Protein AF-A0A965VS61-F1 (afdb_monomer)

Mean predicted aligned error: 9.41 Å

Structure (mmCIF, N/CA/C/O backbone):
data_AF-A0A965VS61-F1
#
_entry.id   AF-A0A965VS61-F1
#
loop_
_atom_site.group_PDB
_atom_site.id
_atom_site.type_symbol
_atom_site.label_atom_id
_atom_site.label_alt_id
_atom_site.label_comp_id
_atom_site.label_asym_id
_atom_site.label_entity_id
_atom_site.label_seq_id
_atom_site.pdbx_PDB_ins_code
_atom_site.Cartn_x
_atom_site.Cartn_y
_atom_site.Cartn_z
_atom_site.occupancy
_atom_site.B_iso_or_equiv
_atom_site.auth_seq_id
_atom_site.auth_comp_id
_atom_site.auth_asym_id
_atom_site.auth_atom_id
_atom_site.pdbx_PDB_model_num
ATOM 1 N N . MET A 1 1 ? -40.694 -1.472 20.858 1.00 54.12 1 MET A N 1
ATOM 2 C CA . MET A 1 1 ? -39.877 -0.614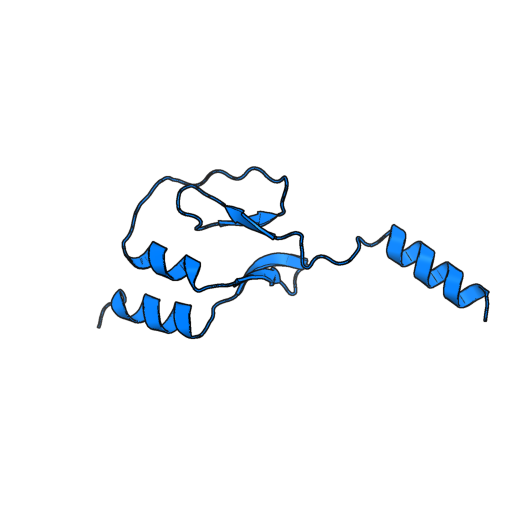 19.961 1.00 54.12 1 MET A CA 1
ATOM 3 C C . MET A 1 1 ? -38.6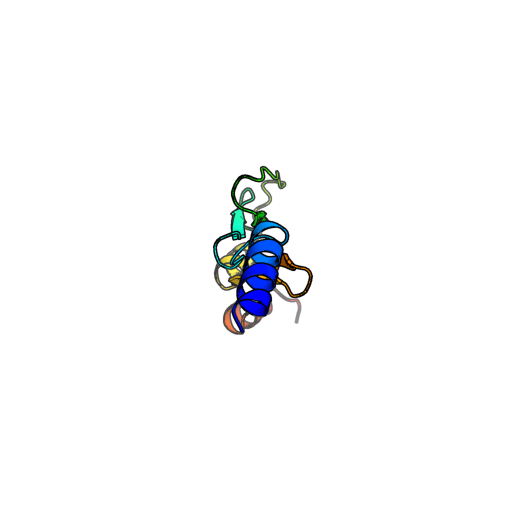46 -0.006 20.645 1.00 54.12 1 MET A C 1
ATOM 5 O O . MET A 1 1 ? -37.588 -0.047 20.039 1.00 54.12 1 MET A O 1
ATOM 9 N N . LYS A 1 2 ? -38.713 0.481 21.899 1.00 51.25 2 L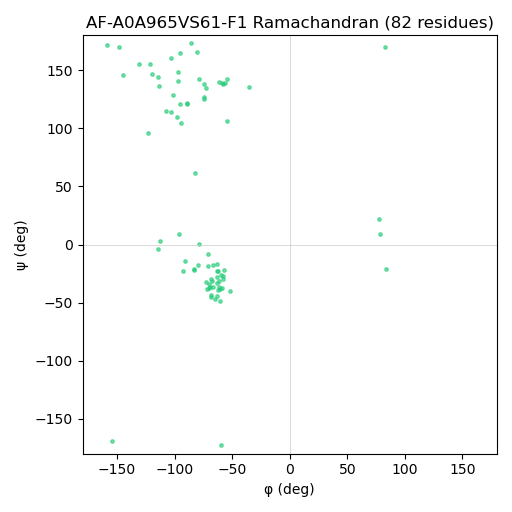YS A N 1
ATOM 10 C CA . LYS A 1 2 ? -37.532 0.999 22.637 1.00 51.25 2 LYS A CA 1
ATOM 11 C C . LYS A 1 2 ? -36.420 -0.042 22.877 1.00 51.25 2 LYS A C 1
ATOM 13 O O . LYS A 1 2 ? -35.245 0.302 22.859 1.00 51.25 2 LYS A O 1
ATOM 18 N N . THR A 1 3 ? -36.783 -1.316 23.032 1.00 53.47 3 THR A N 1
ATOM 19 C CA . THR A 1 3 ? -35.841 -2.416 23.310 1.00 53.47 3 THR A CA 1
ATOM 20 C C . THR A 1 3 ? -34.897 -2.729 22.141 1.00 53.47 3 THR A C 1
ATOM 22 O O . THR A 1 3 ? -33.752 -3.089 22.371 1.00 53.47 3 THR A O 1
ATOM 25 N N . LEU A 1 4 ? -35.333 -2.540 20.888 1.00 53.38 4 LEU A N 1
ATOM 26 C CA . LEU A 1 4 ? -34.506 -2.804 19.697 1.00 53.38 4 LEU A CA 1
ATOM 27 C C . LEU A 1 4 ? -33.397 -1.754 19.500 1.00 53.38 4 LEU A C 1
ATOM 29 O O . LEU A 1 4 ? -32.306 -2.090 19.049 1.00 53.38 4 LEU A O 1
ATOM 33 N N . VAL A 1 5 ? -33.647 -0.498 19.888 1.00 56.09 5 VAL A N 1
ATOM 34 C CA . VAL A 1 5 ? -32.679 0.609 19.757 1.00 56.09 5 VAL A CA 1
ATOM 35 C C . VAL A 1 5 ? -31.508 0.448 20.732 1.00 56.09 5 VAL A C 1
ATOM 37 O O . VAL A 1 5 ? -30.363 0.712 20.374 1.00 56.09 5 VAL A O 1
ATOM 40 N N . LEU A 1 6 ? -31.781 -0.039 21.946 1.00 52.59 6 LEU A N 1
ATOM 41 C CA . LEU A 1 6 ? -30.752 -0.289 22.960 1.00 52.59 6 LEU A CA 1
ATOM 42 C C . LEU A 1 6 ? -29.801 -1.419 22.550 1.00 52.59 6 LEU A C 1
ATOM 44 O O . LEU A 1 6 ? -28.606 -1.306 22.795 1.00 52.59 6 LEU A O 1
ATOM 48 N N . ILE A 1 7 ? -30.306 -2.460 21.879 1.00 56.69 7 ILE A N 1
ATOM 49 C CA . ILE A 1 7 ? -29.472 -3.558 21.368 1.00 56.69 7 ILE A CA 1
ATOM 50 C C . ILE A 1 7 ? -28.567 -3.049 20.235 1.00 56.69 7 ILE A C 1
ATOM 52 O O . ILE A 1 7 ? -27.368 -3.293 20.248 1.00 56.69 7 ILE A O 1
ATOM 56 N N . ALA A 1 8 ? -29.082 -2.267 19.284 1.00 56.44 8 ALA A N 1
ATOM 57 C CA . ALA A 1 8 ? -28.244 -1.713 18.215 1.00 56.44 8 ALA A CA 1
ATOM 58 C C . ALA A 1 8 ? -27.114 -0.801 18.746 1.00 56.44 8 ALA A C 1
ATOM 60 O O . ALA A 1 8 ? -25.988 -0.860 18.254 1.00 56.44 8 ALA A O 1
ATOM 61 N N . ALA A 1 9 ? -27.389 0.004 19.779 1.00 55.78 9 ALA A N 1
ATOM 62 C CA . ALA A 1 9 ? -26.400 0.889 20.396 1.00 55.78 9 ALA A CA 1
ATOM 63 C C . ALA A 1 9 ? -25.341 0.133 21.220 1.00 55.78 9 ALA A C 1
ATOM 65 O O . ALA A 1 9 ? -24.165 0.486 21.164 1.00 55.78 9 ALA A O 1
ATOM 66 N N . THR A 1 10 ? -25.714 -0.928 21.944 1.00 52.88 10 THR A N 1
ATOM 67 C CA . THR A 1 10 ? -24.737 -1.755 22.675 1.00 52.88 10 THR A CA 1
ATOM 68 C C . THR A 1 10 ? -23.861 -2.581 21.733 1.00 52.88 10 THR A C 1
ATOM 70 O O . THR A 1 10 ? -22.670 -2.725 21.999 1.00 52.88 10 THR A O 1
ATOM 73 N N . TYR A 1 11 ? -24.390 -3.041 20.593 1.00 53.16 11 TYR A N 1
ATOM 74 C CA . TYR A 1 11 ? -23.576 -3.673 19.548 1.00 53.16 11 TYR A CA 1
ATOM 75 C C . TYR A 1 11 ? -22.634 -2.664 18.866 1.00 53.16 11 TYR A C 1
ATOM 77 O O . TYR A 1 11 ? -21.452 -2.950 18.703 1.00 53.16 11 TYR A O 1
ATOM 85 N N . A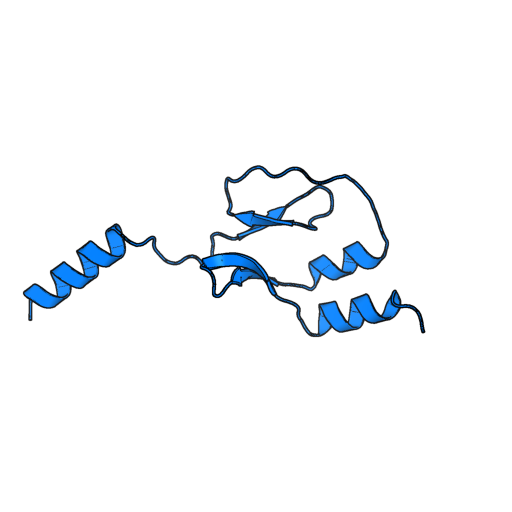LA A 1 12 ? -23.092 -1.457 18.529 1.00 53.50 12 ALA A N 1
ATOM 86 C CA . ALA A 1 12 ? -22.236 -0.444 17.897 1.00 53.50 12 ALA A CA 1
ATOM 87 C C . ALA A 1 12 ? -21.060 0.017 18.785 1.00 53.50 12 ALA A C 1
ATOM 89 O O . ALA A 1 12 ? -20.013 0.407 18.272 1.00 53.50 12 ALA A O 1
ATOM 90 N N . LEU A 1 13 ? -21.211 -0.044 20.112 1.00 52.88 13 LEU A N 1
ATOM 91 C CA . LEU A 1 13 ? -20.140 0.269 21.064 1.00 52.88 13 LEU A CA 1
ATOM 92 C C . LEU A 1 13 ? -19.185 -0.915 21.312 1.00 52.88 13 LEU A C 1
ATOM 94 O O . LEU A 1 13 ? -18.045 -0.693 21.712 1.00 52.88 13 LEU A O 1
ATOM 98 N N . ALA A 1 14 ? -19.617 -2.154 21.048 1.00 55.03 14 ALA A N 1
ATOM 99 C CA . ALA A 1 14 ? -18.801 -3.364 21.193 1.00 55.03 14 ALA A CA 1
ATOM 100 C C . ALA A 1 14 ? -18.079 -3.785 19.895 1.00 55.03 14 ALA A C 1
ATOM 102 O O . ALA A 1 14 ? -17.049 -4.456 19.949 1.00 55.03 14 ALA A O 1
ATOM 103 N N . PHE A 1 15 ? -18.579 -3.371 18.727 1.00 56.06 15 PHE A N 1
ATOM 104 C CA . PHE A 1 15 ? -18.049 -3.733 17.411 1.00 56.06 15 PHE A CA 1
ATOM 105 C C . PHE A 1 15 ? -17.704 -2.453 16.641 1.00 56.06 15 PHE A C 1
ATOM 107 O O . PHE A 1 15 ? -18.573 -1.815 16.059 1.00 56.06 15 PHE A O 1
ATOM 114 N N . GLY A 1 16 ? -16.426 -2.062 16.711 1.00 53.09 16 GLY A N 1
ATOM 115 C CA . GLY A 1 16 ? -15.883 -0.758 16.311 1.00 53.09 16 GLY A CA 1
ATOM 116 C C . GLY A 1 16 ? -16.518 -0.089 15.083 1.00 53.09 16 GLY A C 1
ATOM 117 O O . GLY A 1 16 ? -16.731 -0.719 14.049 1.00 53.09 16 GLY A O 1
ATOM 118 N N . GLY A 1 17 ? -16.764 1.218 15.233 1.00 54.72 17 GLY A N 1
ATOM 119 C CA . GLY A 1 17 ? -17.445 2.098 14.280 1.00 54.72 17 GLY A CA 1
ATOM 120 C C . GLY A 1 17 ? -16.803 2.237 12.884 1.00 54.72 17 GLY A C 1
ATOM 121 O O . GLY A 1 17 ? -15.863 1.519 12.539 1.00 54.72 17 GLY A O 1
ATOM 122 N N . PRO A 1 18 ? -17.320 3.155 12.040 1.00 55.81 18 PRO A N 1
ATOM 123 C CA . PRO A 1 18 ? -17.065 3.183 10.596 1.00 55.81 18 PRO A CA 1
ATOM 124 C C . PRO A 1 18 ? -15.573 3.203 10.224 1.00 55.81 18 PRO A C 1
ATOM 126 O O . PRO A 1 18 ? -14.873 4.210 10.328 1.00 55.81 18 PRO A O 1
ATOM 129 N N . LYS A 1 19 ? -15.104 2.053 9.731 1.00 57.22 19 LYS A N 1
ATOM 130 C CA . LYS A 1 19 ? -13.699 1.738 9.449 1.00 57.22 19 LYS A CA 1
ATOM 131 C C . LYS A 1 19 ? -13.073 2.474 8.249 1.00 57.22 19 LYS A C 1
ATOM 133 O O . LYS A 1 19 ? -11.865 2.384 8.044 1.00 57.22 19 LYS A O 1
ATOM 138 N N . ALA A 1 20 ? -13.853 3.209 7.455 1.00 53.09 20 ALA A N 1
ATOM 139 C CA . ALA A 1 20 ? -13.400 3.790 6.184 1.00 53.09 20 ALA A CA 1
ATOM 140 C C . ALA A 1 20 ? -12.264 4.827 6.328 1.00 53.09 20 ALA A C 1
ATOM 142 O O . ALA A 1 20 ? -11.489 5.026 5.399 1.00 53.09 20 ALA A O 1
ATOM 143 N N . GLN A 1 21 ? -12.109 5.454 7.499 1.00 60.94 21 GLN A N 1
ATOM 144 C CA . GLN A 1 21 ? -11.007 6.386 7.772 1.00 60.94 21 GLN A CA 1
ATOM 145 C C . GLN A 1 21 ? -9.817 5.745 8.500 1.00 60.94 21 GLN A C 1
ATOM 147 O O . GLN A 1 21 ? -8.917 6.472 8.923 1.00 60.94 21 GLN A O 1
ATOM 152 N N . LEU A 1 22 ? -9.777 4.418 8.660 1.00 84.88 22 LEU A N 1
ATOM 153 C CA . LEU A 1 22 ? -8.723 3.743 9.421 1.00 84.88 22 LEU A CA 1
ATOM 154 C C . LEU A 1 22 ? -7.450 3.491 8.624 1.00 84.88 22 LEU A C 1
ATOM 156 O O . LEU A 1 22 ? -6.414 3.318 9.249 1.00 84.88 22 LEU A O 1
ATOM 160 N N . CYS A 1 23 ? -7.480 3.481 7.294 1.00 94.31 23 CYS A N 1
ATOM 161 C CA . CYS A 1 23 ? -6.312 3.103 6.501 1.00 94.31 23 CYS A CA 1
ATOM 162 C C . CYS A 1 23 ? -5.510 4.309 6.022 1.00 94.31 23 CYS A C 1
ATOM 164 O O . CYS A 1 23 ? -6.045 5.396 5.791 1.00 94.31 23 CYS A O 1
ATOM 166 N N . LYS A 1 24 ? -4.198 4.120 5.896 1.00 94.44 24 LYS A N 1
ATOM 167 C CA . LYS A 1 24 ? -3.284 5.074 5.276 1.00 94.44 24 LYS A CA 1
ATOM 168 C C . LYS A 1 24 ? -2.164 4.351 4.521 1.00 94.44 24 LYS A C 1
ATOM 170 O O . LYS A 1 24 ? -1.685 3.319 5.008 1.00 94.44 24 LYS A O 1
ATOM 175 N N . PRO A 1 25 ? -1.688 4.918 3.401 1.00 94.69 25 PRO A N 1
ATOM 176 C CA . PRO A 1 25 ? -0.392 4.555 2.852 1.00 94.69 25 PRO A CA 1
ATOM 177 C C . PRO A 1 25 ? 0.713 4.767 3.900 1.00 94.69 25 PRO A C 1
ATOM 179 O O . PRO A 1 25 ? 0.700 5.746 4.655 1.00 94.69 25 PRO A O 1
ATOM 182 N N . SER A 1 26 ? 1.654 3.836 3.975 1.00 94.50 26 SER A N 1
ATOM 183 C CA . SER A 1 26 ? 2.846 3.885 4.823 1.00 94.50 26 SER A CA 1
ATOM 184 C C . SER A 1 26 ? 3.962 3.020 4.218 1.00 94.50 26 SER A C 1
ATOM 186 O O . SER A 1 26 ? 3.864 2.600 3.066 1.00 94.50 26 SER A O 1
ATOM 188 N N . GLY A 1 27 ? 5.038 2.772 4.967 1.00 92.50 27 GLY A N 1
ATOM 189 C CA . GLY A 1 27 ? 6.273 2.217 4.411 1.00 92.50 27 GLY A CA 1
ATOM 190 C C . GLY A 1 27 ? 7.143 3.301 3.775 1.00 92.50 27 GLY A C 1
ATOM 191 O O . GLY A 1 27 ? 6.731 4.456 3.652 1.00 92.50 27 GLY A O 1
ATOM 192 N N . CYS A 1 28 ? 8.371 2.939 3.420 1.00 92.25 28 CYS A N 1
ATOM 193 C CA . CYS A 1 28 ? 9.380 3.883 2.940 1.00 92.25 28 CYS A CA 1
ATOM 194 C C . CYS A 1 28 ? 8.993 4.568 1.616 1.00 92.25 28 CYS A C 1
ATOM 196 O O . CYS A 1 28 ? 9.289 5.741 1.407 1.00 92.25 28 CYS A O 1
ATOM 198 N N . ASN A 1 29 ? 8.278 3.853 0.747 1.00 90.88 29 ASN A N 1
ATOM 199 C CA . ASN A 1 29 ? 7.851 4.294 -0.580 1.00 90.88 29 ASN A CA 1
ATOM 200 C C . ASN A 1 29 ? 6.328 4.481 -0.693 1.00 90.88 29 ASN A C 1
ATOM 202 O O . ASN A 1 29 ? 5.822 4.781 -1.777 1.00 90.88 29 ASN A O 1
ATOM 206 N N . GLY A 1 30 ? 5.584 4.295 0.402 1.00 91.81 30 GLY A N 1
ATOM 207 C CA . GLY A 1 30 ? 4.121 4.249 0.373 1.00 91.81 30 GLY A CA 1
ATOM 208 C C . GLY A 1 30 ? 3.566 2.913 -0.134 1.00 91.81 30 GLY A C 1
ATOM 209 O O . GLY A 1 30 ? 2.445 2.872 -0.626 1.00 91.81 30 GLY A O 1
ATOM 210 N N . GLU A 1 31 ? 4.354 1.842 -0.059 1.00 92.81 31 GLU A N 1
ATOM 211 C CA . GLU A 1 31 ? 4.043 0.490 -0.527 1.00 92.81 31 GLU A CA 1
ATOM 212 C C . GLU A 1 31 ? 3.161 -0.310 0.442 1.00 92.81 31 GLU A C 1
ATOM 214 O O . GLU A 1 31 ? 2.549 -1.304 0.050 1.00 92.81 31 GLU A O 1
ATOM 219 N N . LEU A 1 32 ? 3.059 0.114 1.703 1.00 95.12 32 LEU A N 1
ATOM 220 C CA . LEU A 1 32 ? 2.195 -0.521 2.693 1.00 95.12 32 LEU A CA 1
ATOM 221 C C . LEU A 1 32 ? 0.863 0.225 2.794 1.00 95.12 32 LEU A C 1
ATOM 223 O O . LEU A 1 32 ? 0.829 1.452 2.816 1.00 95.12 32 LEU A O 1
ATOM 227 N N . CYS A 1 33 ? -0.235 -0.511 2.940 1.00 95.75 33 CYS A N 1
ATOM 228 C CA . CYS A 1 33 ? -1.510 0.042 3.384 1.00 95.75 33 CYS A CA 1
ATOM 229 C C . CYS A 1 33 ? -1.763 -0.426 4.814 1.00 95.75 33 CYS A C 1
ATOM 231 O O . CYS A 1 33 ? -1.905 -1.617 5.075 1.00 95.75 33 CYS A O 1
ATOM 233 N N . THR A 1 34 ? -1.779 0.509 5.757 1.00 95.56 34 THR A N 1
ATOM 234 C CA . THR A 1 34 ? -1.782 0.193 7.192 1.00 95.56 34 THR A CA 1
ATOM 235 C C . THR A 1 34 ? -2.853 0.954 7.932 1.00 95.56 34 THR A C 1
ATOM 237 O O . THR A 1 34 ? -3.224 2.058 7.536 1.00 95.56 34 THR A O 1
ATOM 240 N N . GLU A 1 35 ? -3.285 0.405 9.060 1.00 94.50 35 GLU A N 1
ATOM 241 C CA . GLU A 1 35 ? -4.127 1.142 9.994 1.00 94.50 35 GLU A CA 1
ATOM 242 C C . GLU A 1 35 ? -3.391 2.383 10.529 1.00 94.50 35 GLU A C 1
ATOM 244 O O . GLU A 1 35 ? -2.197 2.352 10.849 1.00 94.50 35 GLU A O 1
ATOM 249 N N . LYS A 1 36 ? -4.108 3.496 10.657 1.00 91.31 36 LYS A N 1
ATOM 250 C CA . LYS A 1 36 ? -3.622 4.716 11.296 1.00 91.31 36 LYS A CA 1
ATOM 251 C C . LYS A 1 36 ? -3.207 4.397 12.731 1.00 91.31 36 LYS A C 1
ATOM 253 O O . LYS A 1 36 ? -3.869 3.648 13.437 1.00 91.31 36 LYS A O 1
ATOM 258 N N . GLY A 1 37 ? -2.082 4.962 13.156 1.00 89.06 37 GLY A N 1
ATOM 259 C CA . GLY A 1 37 ? -1.500 4.703 14.476 1.00 89.06 37 GLY A CA 1
ATOM 260 C C . GLY A 1 37 ? -0.633 3.442 14.557 1.00 89.06 37 GLY A C 1
ATOM 261 O O . GLY A 1 37 ? 0.257 3.400 15.405 1.00 89.06 37 GLY A O 1
ATOM 262 N N . LYS A 1 38 ? -0.782 2.463 13.650 1.00 90.56 38 LYS A N 1
ATOM 263 C CA . LYS A 1 38 ? 0.165 1.343 13.571 1.00 90.56 38 LYS A CA 1
ATOM 264 C C . LYS A 1 38 ? 1.481 1.795 12.942 1.00 90.56 38 LYS A C 1
ATOM 266 O O . LYS A 1 38 ? 1.510 2.543 11.962 1.00 90.56 38 LYS A O 1
ATOM 271 N N . LYS A 1 39 ? 2.583 1.322 13.525 1.00 87.38 39 LYS A N 1
ATOM 272 C CA . LYS A 1 39 ? 3.936 1.501 12.997 1.00 87.38 39 LYS A CA 1
ATOM 273 C C . LYS A 1 39 ? 4.365 0.192 12.352 1.00 87.38 39 LYS A C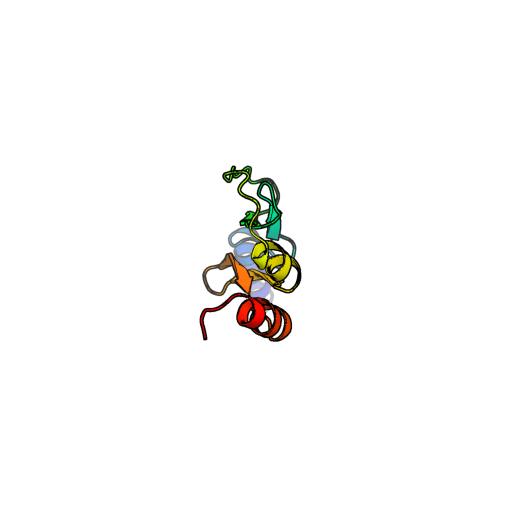 1
ATOM 275 O O . LYS A 1 39 ? 4.516 -0.812 13.039 1.00 87.38 39 LYS A O 1
ATOM 280 N N . MET A 1 40 ? 4.536 0.216 11.038 1.00 90.19 40 MET A N 1
ATOM 281 C CA . MET A 1 40 ? 5.148 -0.868 10.279 1.00 90.19 40 MET A CA 1
ATOM 282 C C . MET A 1 40 ? 6.388 -0.329 9.581 1.00 90.19 40 MET A C 1
ATOM 284 O O . MET A 1 40 ? 6.429 0.842 9.202 1.00 90.19 40 MET A O 1
ATOM 288 N N . ILE A 1 41 ? 7.392 -1.185 9.445 1.00 92.19 41 ILE A N 1
ATOM 289 C CA . ILE A 1 41 ? 8.650 -0.872 8.776 1.00 92.19 41 ILE A CA 1
ATOM 290 C C . ILE A 1 41 ? 8.709 -1.732 7.520 1.00 92.19 41 ILE A C 1
ATOM 292 O O . ILE A 1 41 ? 8.380 -2.917 7.562 1.00 92.19 41 ILE A O 1
ATOM 296 N N . SER A 1 42 ? 9.124 -1.128 6.414 1.00 93.1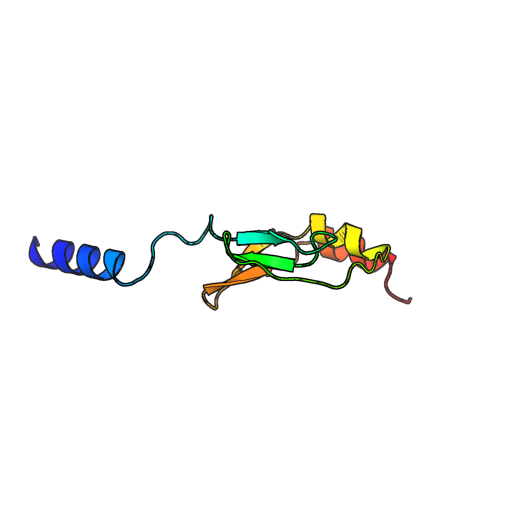9 42 SER A N 1
ATOM 297 C CA . SER A 1 42 ? 9.447 -1.822 5.173 1.00 93.19 42 SER A CA 1
ATOM 298 C C . SER A 1 42 ? 10.897 -1.534 4.779 1.00 93.19 42 SER A C 1
ATOM 300 O O . SER A 1 42 ? 11.444 -0.496 5.166 1.00 93.19 42 SER A O 1
ATOM 302 N N . PRO A 1 43 ? 11.540 -2.424 4.007 1.00 94.25 43 PRO A N 1
ATOM 303 C CA . PRO A 1 43 ? 12.793 -2.100 3.339 1.00 94.25 43 PRO A CA 1
ATOM 304 C C . PRO A 1 43 ? 12.630 -0.900 2.394 1.00 94.25 43 PRO A C 1
ATOM 306 O O . PRO A 1 43 ? 11.667 -0.823 1.635 1.00 94.25 43 PRO A O 1
ATOM 309 N N . CYS A 1 44 ? 13.606 0.008 2.375 1.00 93.50 44 CYS A N 1
ATOM 310 C CA . CYS A 1 44 ? 13.629 1.156 1.463 1.00 93.50 44 CYS A CA 1
ATOM 311 C C . CYS A 1 44 ? 14.174 0.782 0.075 1.00 93.50 44 CYS A C 1
ATOM 313 O O . CYS A 1 44 ? 15.205 1.292 -0.356 1.00 93.50 44 CYS A O 1
ATOM 315 N N . VAL A 1 45 ? 13.497 -0.132 -0.625 1.00 92.25 45 VAL A N 1
ATOM 316 C CA . VAL A 1 45 ? 13.870 -0.529 -1.993 1.00 92.25 45 VAL A CA 1
ATOM 317 C C . VAL A 1 45 ? 13.052 0.277 -2.997 1.00 92.25 45 VAL A C 1
ATOM 319 O O . VAL A 1 45 ? 11.823 0.216 -3.001 1.00 92.25 45 VAL A O 1
ATOM 322 N N . VAL A 1 46 ? 13.726 1.031 -3.864 1.00 89.25 46 VAL A N 1
ATOM 323 C CA . VAL A 1 46 ? 13.073 1.847 -4.894 1.00 89.25 46 VAL A CA 1
ATOM 324 C C . VAL A 1 46 ? 13.098 1.090 -6.216 1.00 89.25 46 VAL A C 1
ATOM 326 O O . VAL A 1 46 ? 14.154 0.934 -6.824 1.00 89.25 46 VAL A O 1
ATOM 329 N N . LEU A 1 47 ? 11.931 0.632 -6.666 1.00 89.69 47 LEU A N 1
ATOM 330 C CA . LEU A 1 47 ? 11.750 0.037 -7.988 1.00 89.69 47 LEU A CA 1
ATOM 331 C C . LEU A 1 47 ? 10.826 0.932 -8.823 1.00 89.69 47 LEU A C 1
ATOM 333 O O . LEU A 1 47 ? 9.87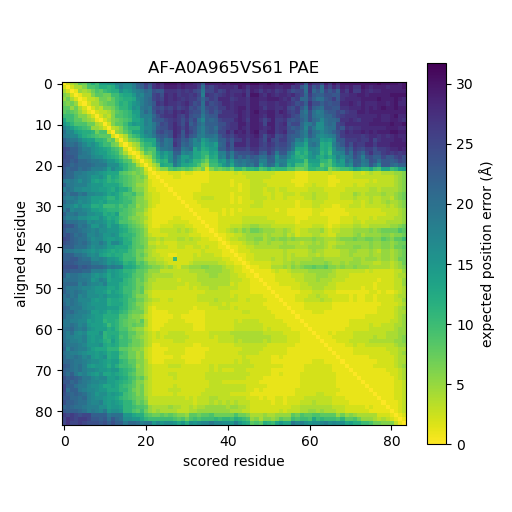2 1.484 -8.263 1.00 89.69 47 LEU A O 1
ATOM 337 N N . PRO A 1 48 ? 11.047 1.068 -10.145 1.00 91.75 48 PRO A N 1
ATOM 338 C CA . PRO A 1 48 ? 10.223 1.926 -10.998 1.00 91.75 48 PRO A CA 1
ATOM 339 C C . PRO A 1 48 ? 8.716 1.660 -10.872 1.00 91.75 48 PRO A C 1
ATOM 341 O O . PRO A 1 48 ? 7.928 2.597 -10.764 1.00 91.75 48 PRO A O 1
ATOM 344 N N . GLN A 1 49 ? 8.305 0.392 -10.777 1.00 89.94 49 GLN A N 1
ATOM 345 C CA . GLN A 1 49 ? 6.900 0.000 -10.654 1.00 89.94 49 GLN A CA 1
ATOM 346 C C . GLN A 1 49 ? 6.234 0.424 -9.336 1.00 89.94 49 GLN A C 1
ATOM 348 O O . GLN A 1 49 ? 5.006 0.477 -9.270 1.00 89.94 49 GLN A O 1
ATOM 353 N N . HIS A 1 50 ? 6.993 0.768 -8.286 1.00 91.31 50 HIS A N 1
ATOM 354 C CA . HIS A 1 50 ? 6.409 1.236 -7.021 1.00 91.31 50 HIS A CA 1
ATOM 355 C C . HIS A 1 50 ? 5.611 2.535 -7.200 1.00 91.31 50 HIS A C 1
ATOM 357 O O . HIS A 1 50 ? 4.669 2.783 -6.448 1.00 91.31 50 HIS A O 1
ATOM 363 N N . GLN A 1 51 ? 5.890 3.323 -8.248 1.00 92.12 51 GLN A N 1
ATOM 364 C CA . GLN A 1 51 ? 5.079 4.495 -8.589 1.00 92.12 51 GLN A CA 1
ATOM 365 C C . GLN A 1 51 ? 3.603 4.149 -8.842 1.00 92.12 51 GLN A C 1
ATOM 367 O O . GLN A 1 51 ? 2.726 4.987 -8.621 1.00 92.12 51 GLN A O 1
ATOM 372 N N . CYS A 1 52 ? 3.319 2.918 -9.281 1.00 95.56 52 CYS A N 1
ATOM 373 C CA . CYS A 1 52 ? 1.968 2.479 -9.594 1.00 95.56 52 CYS A CA 1
ATOM 374 C C . CYS A 1 52 ? 1.098 2.371 -8.340 1.00 95.56 52 CYS A C 1
ATOM 376 O O . CYS A 1 52 ? -0.092 2.648 -8.431 1.00 95.56 52 CYS A O 1
ATOM 378 N N . VAL A 1 53 ? 1.663 2.071 -7.162 1.00 93.25 53 VAL A N 1
ATOM 379 C CA . VAL A 1 53 ? 0.907 1.927 -5.898 1.00 93.25 53 VAL A CA 1
ATOM 380 C C . VAL A 1 53 ? 0.120 3.196 -5.548 1.00 93.25 53 VAL A C 1
ATOM 382 O O . VAL A 1 53 ? -0.992 3.116 -5.032 1.00 93.25 53 VAL A O 1
ATOM 385 N N . LYS A 1 54 ? 0.600 4.381 -5.943 1.00 93.19 54 LYS A N 1
ATOM 386 C CA . LYS A 1 54 ? -0.128 5.651 -5.753 1.00 93.19 54 LYS A CA 1
ATOM 387 C C . LYS A 1 54 ? -1.464 5.717 -6.504 1.00 93.19 54 LYS A C 1
ATOM 389 O O . LYS A 1 54 ? -2.278 6.584 -6.212 1.00 93.19 54 LYS A O 1
ATOM 394 N N . LYS A 1 55 ? -1.670 4.833 -7.484 1.00 96.44 55 LYS A N 1
ATOM 395 C CA . LYS A 1 55 ? -2.907 4.708 -8.263 1.00 96.44 55 LYS A CA 1
ATOM 396 C C . LYS A 1 55 ? -3.888 3.704 -7.652 1.00 96.44 55 LYS A C 1
ATOM 398 O O . LYS A 1 55 ? -5.044 3.699 -8.049 1.00 96.44 55 LYS A O 1
ATOM 403 N N . SER A 1 56 ? -3.457 2.864 -6.707 1.00 97.31 56 SER A N 1
ATOM 404 C CA . SER A 1 56 ? -4.353 1.979 -5.945 1.00 97.31 56 SER A CA 1
ATOM 405 C C . SER A 1 56 ? -5.050 2.707 -4.790 1.00 97.31 56 SER A C 1
ATOM 407 O O . SER A 1 56 ? -4.646 3.803 -4.398 1.00 97.31 56 SER A O 1
ATOM 409 N N . LYS A 1 57 ? -6.097 2.096 -4.223 1.00 97.06 57 LYS A N 1
ATOM 410 C CA . LYS A 1 57 ? -6.804 2.623 -3.044 1.00 97.06 57 LYS A CA 1
ATOM 411 C C . LYS A 1 57 ? -6.363 1.881 -1.785 1.00 97.06 57 LYS A C 1
ATOM 413 O O . LYS A 1 57 ? -6.382 0.655 -1.761 1.00 97.06 57 LYS A O 1
ATOM 418 N N . CYS A 1 58 ? -5.974 2.615 -0.744 1.00 96.12 58 CYS A N 1
ATOM 419 C CA . CYS A 1 58 ? -5.682 2.045 0.573 1.00 96.12 58 CYS A CA 1
ATOM 420 C C . CYS A 1 58 ? -6.926 2.142 1.456 1.00 96.12 58 CYS A C 1
ATOM 422 O O . CYS A 1 58 ? -7.260 3.222 1.945 1.00 96.12 58 CYS A O 1
ATOM 424 N N . GLU A 1 59 ? -7.610 1.021 1.649 1.00 95.56 59 GLU A N 1
ATOM 425 C CA . GLU A 1 59 ? -8.912 0.975 2.312 1.00 95.56 59 GLU A CA 1
ATOM 426 C C . GLU A 1 59 ? -9.124 -0.335 3.072 1.00 95.56 59 GLU A C 1
ATOM 428 O O . GLU A 1 59 ? -8.325 -1.274 2.985 1.00 95.56 59 GLU A O 1
ATOM 433 N N . VAL A 1 60 ? -10.192 -0.381 3.866 1.00 94.88 60 VAL A N 1
ATOM 434 C CA . VAL A 1 60 ? -10.545 -1.586 4.613 1.00 94.88 60 VAL A CA 1
ATOM 435 C C . VAL A 1 60 ? -11.140 -2.622 3.673 1.00 94.88 60 VAL A C 1
ATOM 437 O O . VAL A 1 60 ? -12.081 -2.342 2.938 1.00 94.88 60 VAL A O 1
ATOM 440 N N . GLN A 1 61 ? -10.572 -3.818 3.724 1.00 94.56 61 GLN A N 1
ATOM 441 C CA . GLN A 1 61 ? -10.939 -4.962 2.910 1.00 94.56 61 GLN A CA 1
ATOM 442 C C . GLN A 1 61 ? -12.100 -5.739 3.546 1.00 94.56 61 GLN A C 1
ATOM 444 O O . GLN A 1 61 ? -12.512 -5.471 4.678 1.00 94.56 61 GLN A O 1
ATOM 449 N N . ALA A 1 62 ? -12.621 -6.737 2.827 1.00 90.81 62 ALA A N 1
ATOM 450 C CA . ALA A 1 62 ? -13.737 -7.568 3.288 1.00 90.81 62 ALA A CA 1
ATOM 451 C C . ALA A 1 62 ? -13.438 -8.329 4.597 1.00 90.81 62 ALA A C 1
ATOM 453 O O . ALA A 1 62 ? -14.351 -8.608 5.369 1.00 90.81 62 ALA A O 1
ATOM 454 N N . ASP A 1 63 ? -12.163 -8.615 4.880 1.00 89.69 63 ASP A N 1
ATOM 455 C CA . ASP A 1 63 ? -11.708 -9.227 6.137 1.00 89.69 63 ASP A CA 1
ATOM 456 C C . ASP A 1 63 ? -11.613 -8.224 7.306 1.00 89.69 63 ASP A C 1
ATOM 458 O O . ASP A 1 63 ? -11.238 -8.571 8.428 1.00 89.69 63 ASP A O 1
ATOM 462 N N . GLY A 1 64 ? -11.947 -6.959 7.052 1.00 89.38 64 GLY A N 1
ATOM 463 C CA . GLY A 1 64 ? -11.936 -5.889 8.030 1.00 89.38 64 GLY A CA 1
ATOM 464 C C . GLY A 1 64 ? -10.554 -5.312 8.342 1.00 89.38 64 GLY A C 1
ATOM 465 O O . GLY A 1 64 ? -10.484 -4.522 9.291 1.00 89.38 64 GLY A O 1
ATOM 466 N N . LYS A 1 65 ? -9.501 -5.668 7.591 1.00 92.12 65 LYS A N 1
ATOM 467 C CA . LYS A 1 65 ? -8.135 -5.125 7.714 1.00 92.12 65 LYS A CA 1
ATOM 468 C C . LYS A 1 65 ? -7.829 -4.119 6.606 1.00 92.12 65 LYS A C 1
ATOM 470 O O . LYS A 1 65 ? -8.486 -4.097 5.572 1.00 92.12 65 LYS A O 1
ATOM 475 N N . CYS A 1 66 ? -6.817 -3.279 6.811 1.00 95.06 66 CYS A N 1
ATOM 476 C CA . CYS A 1 66 ? -6.331 -2.386 5.760 1.00 95.06 66 CYS A CA 1
ATOM 477 C C . CYS A 1 66 ? -5.564 -3.156 4.683 1.00 95.06 66 CYS A C 1
ATOM 479 O O . CYS A 1 66 ? -4.704 -3.975 5.000 1.00 95.06 66 CYS A O 1
ATOM 481 N N . GLY A 1 67 ? -5.853 -2.847 3.422 1.00 95.56 67 GLY A N 1
ATOM 482 C CA . GLY A 1 67 ? -5.199 -3.442 2.265 1.00 95.56 67 GLY A CA 1
ATOM 483 C C . GLY A 1 67 ? -5.339 -2.580 1.015 1.00 95.56 67 GLY A C 1
ATOM 484 O O . GLY A 1 67 ? -6.048 -1.571 1.003 1.00 95.56 67 GLY A O 1
ATOM 485 N N . TRP A 1 68 ? -4.618 -2.973 -0.032 1.00 97.12 68 TRP A N 1
ATOM 486 C CA . TRP A 1 68 ? -4.653 -2.293 -1.321 1.00 97.12 68 TRP A CA 1
ATOM 487 C C . TRP A 1 68 ? -5.747 -2.870 -2.210 1.00 97.12 68 TRP A C 1
ATOM 489 O O . TRP A 1 68 ? -5.685 -4.035 -2.597 1.00 97.12 68 TRP A O 1
ATOM 499 N N . THR A 1 69 ? -6.686 -2.023 -2.613 1.00 96.94 69 THR A N 1
ATOM 500 C CA . THR A 1 69 ? -7.611 -2.317 -3.704 1.00 96.94 69 THR A CA 1
ATOM 501 C C . THR A 1 69 ? -6.985 -1.863 -5.017 1.00 96.94 69 THR A C 1
ATOM 503 O O . THR A 1 69 ? -6.641 -0.689 -5.203 1.00 96.94 69 THR A O 1
ATOM 506 N N . GLN A 1 70 ? -6.826 -2.808 -5.938 1.00 96.50 70 GLN A N 1
ATOM 507 C CA . GLN A 1 70 ? -6.259 -2.556 -7.257 1.00 96.50 70 GLN A CA 1
ATOM 508 C C . GLN A 1 70 ? -7.281 -1.831 -8.135 1.00 96.50 70 GLN A C 1
ATOM 510 O O . GLN A 1 70 ? -8.403 -2.298 -8.315 1.00 96.50 70 GLN A O 1
ATOM 515 N N . THR A 1 71 ? -6.886 -0.687 -8.685 1.00 97.94 71 THR A N 1
ATOM 516 C CA . THR A 1 71 ? -7.679 0.074 -9.658 1.00 97.94 71 THR A CA 1
ATOM 517 C C . THR A 1 71 ? -7.260 -0.283 -11.080 1.00 97.94 71 THR A C 1
ATOM 519 O O . THR A 1 71 ? -6.178 -0.831 -11.313 1.00 97.94 71 THR A O 1
ATOM 522 N N . GLU A 1 72 ? -8.083 0.085 -12.057 1.00 98.19 72 GLU A N 1
ATOM 523 C CA . GLU A 1 72 ? -7.718 -0.039 -13.470 1.00 98.19 72 GLU A CA 1
ATOM 524 C C . GLU A 1 72 ? -6.449 0.762 -13.802 1.00 98.19 72 GLU A C 1
ATOM 526 O O . GLU A 1 72 ? -5.585 0.282 -14.535 1.00 98.19 72 GLU A O 1
ATOM 531 N N . GLU A 1 73 ? -6.270 1.940 -13.199 1.00 98.00 73 GLU A N 1
ATOM 532 C CA . GLU A 1 73 ? -5.092 2.789 -13.417 1.00 98.00 73 GLU A CA 1
ATOM 533 C C . GLU A 1 73 ? -3.818 2.171 -12.827 1.00 98.00 73 GLU A C 1
ATOM 535 O O . GLU A 1 73 ? -2.740 2.282 -13.418 1.00 98.00 73 GLU A O 1
ATOM 540 N N . TYR A 1 74 ? -3.929 1.505 -11.672 1.00 97.44 74 TYR A N 1
ATOM 541 C CA . TYR A 1 74 ? -2.844 0.714 -11.090 1.00 97.44 74 TYR A CA 1
ATOM 542 C C . TYR A 1 74 ? -2.439 -0.421 -12.034 1.00 97.44 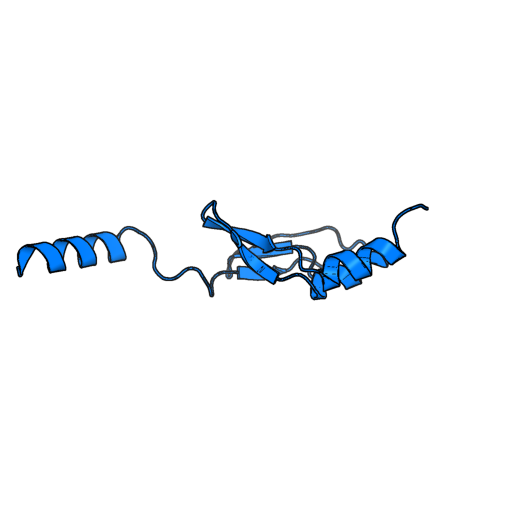74 TYR A C 1
ATOM 544 O O . TYR A 1 74 ? -1.258 -0.563 -12.357 1.00 97.44 74 TYR A O 1
ATOM 552 N N . GLN A 1 75 ? -3.419 -1.178 -12.531 1.00 97.31 75 GLN A N 1
ATOM 553 C CA . GLN A 1 75 ? -3.182 -2.296 -13.443 1.00 97.31 75 GLN A CA 1
ATOM 554 C C . GLN A 1 75 ? -2.556 -1.843 -14.765 1.00 97.31 75 GLN A C 1
ATOM 556 O O . GLN A 1 75 ? -1.593 -2.441 -15.242 1.00 97.31 75 GLN A O 1
ATOM 561 N N . ALA A 1 76 ? -3.057 -0.753 -15.347 1.00 97.62 76 ALA A N 1
ATOM 562 C CA . ALA A 1 76 ? -2.501 -0.171 -16.563 1.00 97.62 76 ALA A CA 1
ATOM 563 C C . ALA A 1 76 ? -1.054 0.310 -16.368 1.00 97.62 76 ALA A C 1
ATOM 565 O O . ALA A 1 76 ? -0.217 0.110 -17.246 1.00 97.62 76 ALA A O 1
ATOM 566 N N . CYS A 1 77 ? -0.740 0.899 -15.211 1.00 97.50 77 CYS A N 1
ATOM 567 C CA . CYS A 1 77 ? 0.620 1.310 -14.868 1.00 97.50 77 CYS A CA 1
ATOM 568 C C . CYS A 1 77 ? 1.565 0.109 -14.737 1.00 97.50 77 CYS A C 1
ATOM 570 O O . CYS A 1 77 ? 2.645 0.117 -15.322 1.00 97.50 77 CYS A O 1
ATOM 572 N N . LEU A 1 78 ? 1.153 -0.946 -14.024 1.00 95.56 78 LEU A N 1
ATOM 573 C CA . LEU A 1 78 ? 1.991 -2.131 -13.826 1.00 95.56 78 LEU A CA 1
ATOM 574 C C . LEU A 1 78 ? 2.355 -2.835 -15.131 1.00 95.56 78 LEU A C 1
ATOM 576 O O . LEU A 1 78 ? 3.485 -3.295 -15.273 1.00 95.56 78 LEU A O 1
ATOM 580 N N . LYS A 1 79 ? 1.435 -2.881 -16.100 1.00 96.38 79 LYS A N 1
ATOM 581 C CA . LYS A 1 79 ? 1.675 -3.497 -17.415 1.00 96.38 79 LYS A CA 1
ATOM 582 C C . LYS A 1 79 ? 2.874 -2.905 -18.162 1.00 96.38 79 LYS A C 1
ATOM 584 O O . LYS A 1 79 ? 3.430 -3.581 -19.016 1.00 96.38 79 LYS A O 1
ATOM 589 N N . GLN A 1 80 ? 3.302 -1.684 -17.836 1.00 95.38 80 GLN A N 1
ATOM 590 C CA . GLN A 1 80 ? 4.495 -1.063 -18.424 1.00 95.38 80 GLN A CA 1
ATOM 591 C C . GLN A 1 80 ? 5.806 -1.711 -17.948 1.00 95.38 80 GLN A C 1
ATOM 593 O O . GLN A 1 80 ? 6.837 -1.541 -18.593 1.00 95.38 80 GLN A O 1
ATOM 598 N N . PHE A 1 81 ? 5.766 -2.447 -16.834 1.00 93.88 81 PHE A N 1
ATOM 599 C CA . PHE A 1 8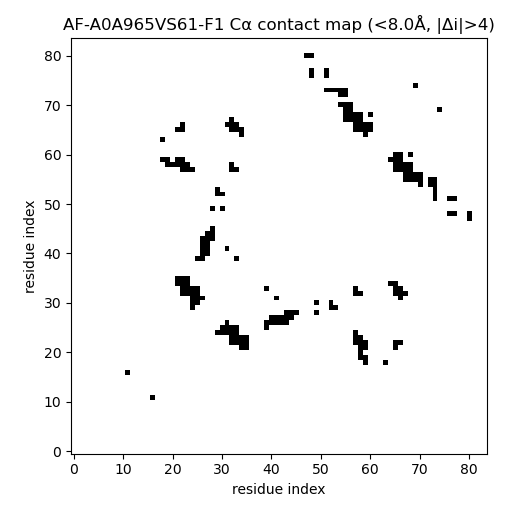1 ? 6.926 -3.058 -16.179 1.00 93.88 81 PHE A CA 1
ATOM 600 C C . PHE A 1 81 ? 6.905 -4.593 -16.205 1.00 93.88 81 PHE A C 1
ATOM 602 O O . PHE A 1 81 ? 7.852 -5.217 -15.728 1.00 93.88 81 PHE A O 1
ATOM 609 N N . LEU A 1 82 ? 5.838 -5.212 -16.723 1.00 87.12 82 LEU A N 1
ATOM 610 C CA . LEU A 1 82 ? 5.758 -6.665 -16.859 1.00 87.12 82 LEU A CA 1
ATOM 611 C C . LEU A 1 82 ? 6.563 -7.135 -18.084 1.00 87.12 82 LEU A C 1
ATOM 613 O O . LEU A 1 82 ? 6.548 -6.450 -19.112 1.00 87.12 82 LEU A O 1
ATOM 617 N N . PRO A 1 83 ? 7.244 -8.294 -18.003 1.00 82.38 83 PRO A N 1
ATOM 618 C CA . PRO A 1 83 ? 7.840 -8.929 -19.173 1.00 82.38 83 PRO A CA 1
ATOM 619 C C . PRO A 1 83 ? 6.786 -9.140 -20.266 1.00 82.38 83 PRO A C 1
ATOM 621 O O . PRO A 1 83 ? 5.632 -9.450 -19.958 1.00 82.38 83 PRO A O 1
ATOM 624 N N . LYS A 1 84 ? 7.193 -8.951 -21.521 1.00 67.88 84 LYS A N 1
ATOM 625 C CA . LYS A 1 84 ? 6.364 -9.242 -22.694 1.00 67.88 84 LYS A CA 1
ATOM 626 C C . LYS A 1 84 ? 6.446 -10.711 -23.070 1.00 67.88 84 LYS A C 1
ATOM 628 O O . LYS A 1 84 ? 7.561 -11.266 -22.950 1.00 67.88 84 LYS A O 1
#

pLDDT: mean 83.45, std 17.12, range [51.25, 98.19]

Secondary structure (DSSP, 8-state):
-HHHHHHHHHHHHHS---GGGSEEEESSSS-EEEETT----------GGGGGGGGSEEEE-TTSSEEEEPPHHHHHHHTTTS--

Nearest PDB structures (foldseek):
  6q8y-assembly1_AE  TM=3.952E-01  e=1.644E+00  Saccharomyces cerevisiae
  8byq-assembly1_3  TM=4.182E-01  e=5.290E+00  Homo sapiens
  5svb-assembly1_A  TM=3.690E-01  e=6.070E+00  Xanthobacter autotrophicus Py2

Sequence (84 aa):
MKTLVLIAATYALAFGGPKAQLCKPSGCNGELCTEKGKKMISPCVVLPQHQCVKKSKCEVQADGKCGWTQTEEYQACLKQFLPK

Foldseek 3Di:
DVVVVVVVVVVPVVPDDDQFPQWDQDELLSQDIAGPPDDDYDDNDDDPLSVLQVVWDFGQDPVRGTDTDDDPSSVVSVVVVDDD

Radius of gyration: 18.08 Å; Cα contacts (8 Å, |Δi|>4): 106; chains: 1; bounding box: 54×16×46 Å

Solvent-accessible surface area (backbone atoms only — not comparable to full-atom values): 5163 Å² total; per-residue (Å²): 117,74,69,62,57,55,52,55,52,56,46,48,73,72,50,79,67,87,56,77,79,38,33,33,68,32,44,72,81,44,80,37,36,35,46,68,93,64,89,71,86,52,80,83,75,90,55,83,65,57,67,28,51,78,52,34,46,50,32,60,41,97,88,71,44,45,31,74,46,82,35,72,65,18,53,60,48,44,60,77,71,52,87,130